Protein AF-A0A940XAJ4-F1 (afdb_monomer_lite)

Structure (mmCIF, N/CA/C/O backbone):
data_AF-A0A940XAJ4-F1
#
_entry.id   AF-A0A940XAJ4-F1
#
loop_
_atom_site.group_PDB
_atom_site.id
_atom_site.type_symbol
_atom_site.label_atom_id
_atom_site.label_alt_id
_atom_site.label_comp_id
_atom_site.label_asym_id
_atom_site.label_entity_id
_atom_site.label_seq_id
_atom_site.pdbx_PDB_ins_code
_atom_site.Cartn_x
_atom_site.Cartn_y
_atom_site.Cartn_z
_atom_site.occupancy
_atom_site.B_iso_or_equiv
_atom_site.auth_seq_id
_atom_site.auth_comp_id
_atom_site.auth_asym_id
_atom_site.auth_atom_id
_atom_site.pdbx_PDB_model_num
ATOM 1 N N . MET A 1 1 ? 14.472 -2.302 -23.607 1.00 65.75 1 MET A N 1
ATOM 2 C CA . MET A 1 1 ? 15.060 -2.520 -22.264 1.00 65.75 1 MET A CA 1
ATOM 3 C C . MET A 1 1 ? 14.430 -1.570 -21.249 1.00 65.75 1 MET A C 1
ATOM 5 O O . MET A 1 1 ? 14.000 -2.035 -20.208 1.00 65.75 1 MET A O 1
ATOM 9 N N . GLU A 1 2 ? 14.271 -0.286 -21.579 1.00 75.75 2 GLU A N 1
ATOM 10 C CA . GLU A 1 2 ? 13.524 0.694 -20.768 1.00 75.75 2 GLU A CA 1
ATOM 11 C C . GLU A 1 2 ? 12.077 0.265 -20.444 1.00 75.75 2 GLU A C 1
ATOM 13 O O . GLU A 1 2 ? 11.687 0.259 -19.278 1.00 75.75 2 GLU A O 1
ATOM 18 N N . ASP A 1 3 ? 11.324 -0.231 -21.433 1.00 82.81 3 ASP A N 1
ATOM 19 C CA . ASP A 1 3 ? 9.945 -0.713 -21.226 1.00 82.81 3 ASP A CA 1
ATOM 20 C C . ASP A 1 3 ? 9.823 -1.870 -20.224 1.00 82.81 3 ASP A C 1
ATOM 22 O O . ASP A 1 3 ? 8.825 -1.975 -19.507 1.00 82.81 3 ASP A O 1
ATOM 26 N N . TYR A 1 4 ? 10.844 -2.728 -20.131 1.00 86.69 4 TYR A N 1
ATOM 27 C CA . TYR A 1 4 ? 10.872 -3.825 -19.162 1.00 86.69 4 TYR A CA 1
ATOM 28 C C . TYR A 1 4 ? 10.934 -3.288 -17.726 1.00 86.69 4 TYR A C 1
ATOM 30 O O . TYR A 1 4 ? 10.147 -3.703 -16.875 1.00 86.69 4 TYR A O 1
ATOM 38 N N . TYR A 1 5 ? 11.807 -2.308 -17.468 1.00 87.50 5 TYR A N 1
ATOM 39 C CA . TYR A 1 5 ? 11.917 -1.677 -16.152 1.00 87.50 5 TYR A CA 1
ATOM 40 C C . TYR A 1 5 ? 10.685 -0.845 -15.804 1.00 87.50 5 TYR A C 1
ATOM 42 O O . TYR A 1 5 ? 10.229 -0.886 -14.664 1.00 87.50 5 TYR A O 1
ATOM 50 N N . ASN A 1 6 ? 10.088 -0.163 -16.784 1.00 89.12 6 ASN A N 1
ATOM 51 C CA . ASN A 1 6 ? 8.836 0.566 -16.583 1.00 89.12 6 ASN A CA 1
ATOM 52 C C . ASN A 1 6 ? 7.679 -0.376 -16.225 1.00 89.12 6 ASN A C 1
ATOM 54 O O . ASN A 1 6 ? 6.933 -0.095 -15.289 1.00 89.12 6 ASN A O 1
ATOM 58 N N . THR A 1 7 ? 7.575 -1.526 -16.898 1.00 92.88 7 THR A N 1
ATOM 59 C CA . THR A 1 7 ? 6.560 -2.549 -16.597 1.00 92.88 7 THR A CA 1
ATOM 60 C C . THR A 1 7 ? 6.764 -3.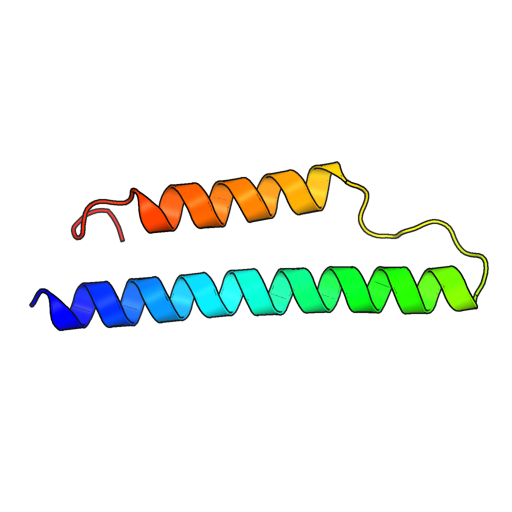138 -15.203 1.00 92.88 7 THR A C 1
ATOM 62 O O . THR A 1 7 ? 5.810 -3.246 -14.433 1.00 92.88 7 THR A O 1
ATOM 65 N N . LYS A 1 8 ? 8.011 -3.462 -14.836 1.00 92.75 8 LYS A N 1
ATOM 66 C CA . LYS A 1 8 ? 8.347 -3.967 -13.498 1.00 92.75 8 LYS A CA 1
ATOM 67 C C . LYS A 1 8 ? 8.034 -2.935 -12.409 1.00 92.75 8 LYS A C 1
ATOM 69 O O . LYS A 1 8 ? 7.395 -3.274 -11.417 1.00 92.75 8 LYS A O 1
ATOM 74 N N . ARG A 1 9 ? 8.419 -1.670 -12.614 1.00 94.00 9 ARG A N 1
ATOM 75 C CA . ARG A 1 9 ? 8.128 -0.563 -11.689 1.00 94.00 9 ARG A CA 1
ATOM 76 C C . ARG A 1 9 ? 6.622 -0.369 -11.519 1.00 94.00 9 ARG A C 1
ATOM 78 O O . ARG A 1 9 ? 6.156 -0.253 -10.391 1.00 94.00 9 ARG A O 1
ATOM 85 N N . LEU A 1 10 ? 5.858 -0.393 -12.613 1.00 94.31 10 LEU A N 1
ATOM 86 C CA . LEU A 1 10 ? 4.401 -0.288 -12.563 1.00 94.31 10 LEU A CA 1
ATOM 87 C C . LEU A 1 10 ? 3.774 -1.452 -11.785 1.00 94.31 10 LEU A C 1
ATOM 89 O O . LEU A 1 10 ? 2.915 -1.217 -10.942 1.00 94.31 10 LEU A O 1
ATOM 93 N N . ALA A 1 11 ? 4.225 -2.688 -12.013 1.00 96.19 11 ALA A N 1
ATOM 94 C CA . ALA A 1 11 ? 3.732 -3.852 -11.279 1.00 96.19 11 ALA A CA 1
ATOM 95 C C . ALA A 1 11 ? 3.981 -3.729 -9.764 1.00 96.19 11 ALA A C 1
ATOM 97 O O . ALA A 1 11 ? 3.091 -4.026 -8.970 1.00 96.19 11 ALA A O 1
ATOM 98 N N . LEU A 1 12 ? 5.158 -3.237 -9.364 1.00 96.06 12 LEU A N 1
ATOM 99 C CA . LEU A 1 12 ? 5.489 -3.002 -7.956 1.00 96.06 12 LEU A CA 1
ATOM 100 C C . LEU A 1 12 ? 4.652 -1.870 -7.345 1.00 96.06 12 LEU A C 1
ATOM 102 O O . LEU A 1 12 ? 4.140 -2.024 -6.240 1.00 96.06 12 LEU A O 1
ATOM 106 N N . ILE A 1 13 ? 4.444 -0.768 -8.074 1.00 96.44 13 ILE A N 1
ATOM 107 C CA . ILE A 1 13 ? 3.562 0.326 -7.635 1.00 96.44 13 ILE A CA 1
ATOM 108 C C . ILE A 1 13 ? 2.139 -0.193 -7.404 1.00 96.44 13 ILE A C 1
ATOM 110 O O . ILE A 1 13 ? 1.550 0.086 -6.362 1.00 96.44 13 ILE A O 1
ATOM 114 N N . LEU A 1 14 ? 1.603 -0.979 -8.342 1.00 97.56 14 LEU A N 1
ATOM 115 C CA . LEU A 1 14 ? 0.263 -1.557 -8.225 1.00 97.56 14 LEU A CA 1
ATOM 116 C C . LEU A 1 14 ? 0.153 -2.516 -7.034 1.00 97.56 14 LEU A C 1
ATOM 118 O O . LEU A 1 14 ? -0.869 -2.514 -6.352 1.00 97.56 14 LEU A O 1
ATOM 122 N N . ALA A 1 15 ? 1.198 -3.298 -6.750 1.00 97.88 15 ALA A N 1
ATOM 123 C CA . 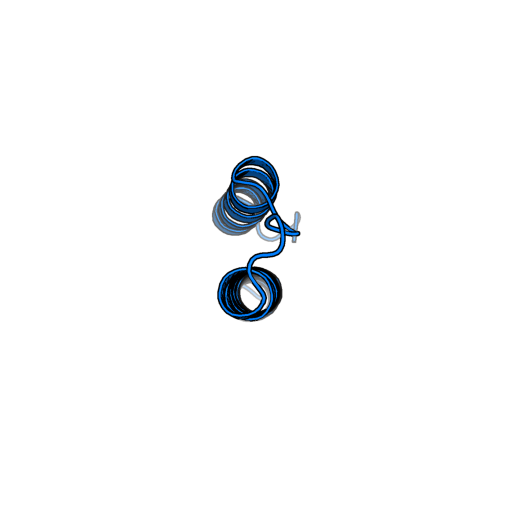ALA A 1 15 ? 1.230 -4.173 -5.581 1.00 97.88 15 ALA A CA 1
ATOM 124 C C . ALA A 1 15 ? 1.155 -3.373 -4.268 1.00 97.88 15 ALA A C 1
ATOM 126 O O . ALA A 1 15 ? 0.319 -3.676 -3.418 1.00 97.88 15 ALA A O 1
ATOM 127 N N . VAL A 1 16 ? 1.956 -2.308 -4.134 1.00 97.88 16 VAL A N 1
ATOM 128 C CA . VAL A 1 16 ? 1.917 -1.430 -2.950 1.00 97.88 16 VAL A CA 1
ATOM 129 C C . VAL A 1 16 ? 0.557 -0.731 -2.827 1.00 97.88 16 VAL A C 1
ATOM 131 O O . VAL A 1 16 ? 0.008 -0.629 -1.732 1.00 97.88 16 VAL A O 1
ATOM 134 N N . GLN A 1 17 ? -0.038 -0.290 -3.940 1.00 97.81 17 GLN A N 1
ATOM 135 C CA . GLN A 1 17 ? -1.378 0.306 -3.934 1.00 97.81 17 GLN A CA 1
ATOM 136 C C . GLN A 1 17 ? -2.462 -0.686 -3.495 1.00 97.81 17 GLN A C 1
ATOM 138 O O . GLN A 1 17 ? -3.321 -0.319 -2.695 1.00 97.81 17 GLN A O 1
ATOM 143 N N . ALA A 1 18 ? -2.416 -1.935 -3.965 1.00 98.44 18 ALA A N 1
ATOM 144 C CA . ALA A 1 18 ? -3.362 -2.970 -3.549 1.00 98.44 18 ALA A CA 1
ATOM 145 C C . ALA A 1 18 ? -3.269 -3.256 -2.041 1.00 98.44 18 ALA A C 1
ATOM 147 O O . ALA A 1 18 ? -4.292 -3.444 -1.382 1.00 98.44 18 ALA A O 1
ATOM 148 N N . GLU A 1 19 ? -2.060 -3.231 -1.479 1.00 98.38 19 GLU A N 1
ATOM 149 C CA . GLU A 1 19 ? -1.851 -3.384 -0.040 1.00 98.38 19 GLU A CA 1
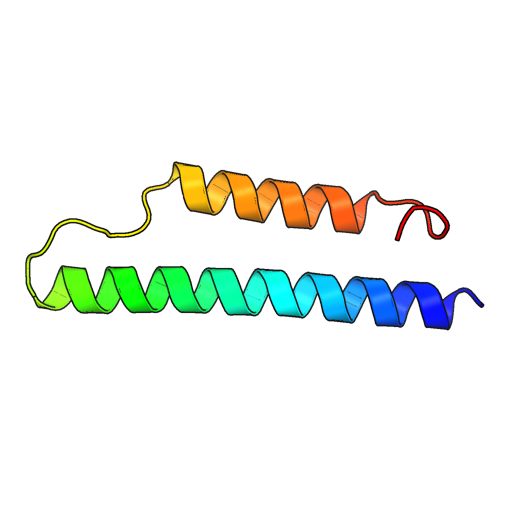ATOM 150 C C . GLU A 1 19 ? -2.437 -2.207 0.753 1.00 98.38 19 GLU A C 1
ATOM 152 O O . GLU A 1 19 ? -3.171 -2.425 1.716 1.00 98.38 19 GLU A O 1
ATOM 157 N N . ILE A 1 20 ? -2.210 -0.966 0.302 1.00 98.44 20 ILE A N 1
ATOM 158 C CA . ILE A 1 20 ? -2.809 0.237 0.904 1.00 98.44 20 ILE A CA 1
ATOM 159 C C . ILE A 1 20 ? -4.343 0.148 0.910 1.00 98.44 20 ILE A C 1
ATOM 161 O O . ILE A 1 20 ? -4.973 0.491 1.911 1.00 98.44 20 ILE A O 1
ATOM 165 N N . GLU A 1 21 ? -4.961 -0.304 -0.184 1.00 98.62 21 GLU A N 1
ATOM 166 C CA . GLU A 1 21 ? -6.418 -0.481 -0.239 1.00 98.62 21 GLU A CA 1
ATOM 167 C C . GLU A 1 21 ? -6.902 -1.584 0.714 1.00 98.62 21 GLU A C 1
ATOM 169 O O . GLU A 1 21 ? -7.908 -1.401 1.403 1.00 98.62 21 GLU A O 1
ATOM 174 N N . GLY A 1 22 ? -6.152 -2.681 0.848 1.00 98.38 22 GLY A N 1
ATOM 175 C CA . GLY A 1 22 ? -6.416 -3.707 1.861 1.00 98.38 22 GLY A CA 1
ATOM 176 C C . GLY A 1 22 ? -6.369 -3.152 3.289 1.00 98.38 22 GLY A C 1
ATOM 177 O O . GLY A 1 22 ? -7.277 -3.403 4.083 1.00 98.38 22 GLY A O 1
ATOM 178 N N . MET A 1 23 ? -5.364 -2.328 3.600 1.00 98.38 23 MET A N 1
ATOM 179 C CA . MET A 1 23 ? -5.229 -1.671 4.906 1.00 98.38 23 MET A CA 1
ATOM 180 C C . MET A 1 23 ? -6.402 -0.726 5.197 1.00 98.38 23 MET A C 1
ATOM 182 O O . MET A 1 23 ? -6.949 -0.734 6.302 1.00 98.38 23 MET A O 1
ATOM 186 N N . LYS A 1 24 ? -6.824 0.073 4.205 1.00 98.38 24 LYS A N 1
ATOM 187 C CA . LYS A 1 24 ? -8.001 0.951 4.324 1.00 98.38 24 LYS A CA 1
ATOM 188 C C . LYS A 1 24 ? -9.270 0.147 4.580 1.00 98.38 24 LYS A C 1
ATOM 190 O O . LYS A 1 24 ? -10.011 0.486 5.499 1.00 98.38 24 LYS A O 1
ATOM 195 N N . SER A 1 25 ? -9.493 -0.921 3.812 1.00 98.31 25 SER A N 1
ATOM 196 C CA . SER A 1 25 ? -10.656 -1.799 3.978 1.00 98.31 25 SER A CA 1
ATOM 197 C C . SER A 1 25 ? -10.698 -2.399 5.383 1.00 98.31 25 SER A C 1
ATOM 199 O O . SER A 1 25 ? -11.716 -2.304 6.058 1.00 98.31 25 SER A O 1
ATOM 201 N N . ALA A 1 26 ? -9.575 -2.932 5.872 1.00 98.19 26 ALA A N 1
ATOM 202 C CA . ALA A 1 26 ? -9.497 -3.531 7.203 1.00 98.19 26 ALA A CA 1
ATOM 203 C C . ALA A 1 26 ? -9.753 -2.521 8.337 1.00 98.19 26 ALA A C 1
ATOM 205 O O . ALA A 1 26 ? -10.325 -2.875 9.374 1.00 98.19 26 ALA A O 1
ATOM 206 N N . ASN A 1 27 ? -9.323 -1.270 8.161 1.00 98.25 27 ASN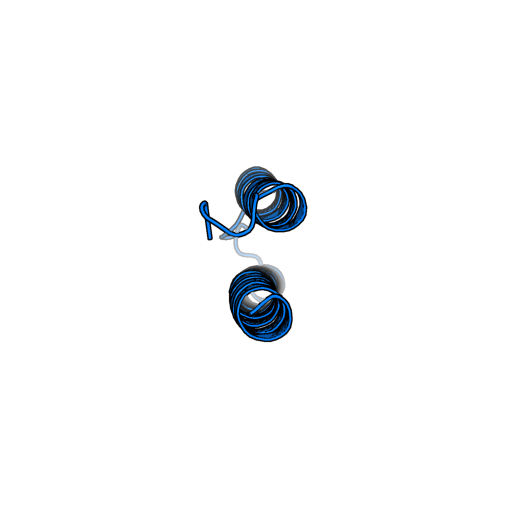 A N 1
ATOM 207 C CA . ASN A 1 27 ? -9.624 -0.189 9.094 1.00 98.25 27 ASN A CA 1
ATOM 208 C C . ASN A 1 27 ? -11.103 0.204 9.056 1.00 98.25 27 ASN A C 1
ATOM 210 O O . ASN A 1 27 ? -11.695 0.395 10.116 1.00 98.25 27 ASN A O 1
ATOM 214 N N . GLU A 1 28 ? -11.712 0.293 7.873 1.00 98.25 28 GLU A N 1
ATOM 215 C CA . GLU A 1 28 ? -13.134 0.624 7.738 1.00 98.25 28 GLU A CA 1
ATOM 216 C C . GLU A 1 28 ? -14.027 -0.480 8.328 1.00 98.25 28 GLU A C 1
ATOM 218 O O . GLU A 1 28 ? -14.944 -0.178 9.092 1.00 98.25 28 GLU A O 1
ATOM 223 N N . ASP A 1 29 ? -13.697 -1.755 8.101 1.00 98.19 29 ASP A N 1
ATOM 224 C CA . ASP A 1 29 ? -14.400 -2.892 8.710 1.00 98.19 29 ASP A CA 1
ATOM 225 C C . ASP A 1 29 ? -14.347 -2.832 10.246 1.00 98.19 29 ASP A C 1
ATOM 227 O O . ASP A 1 29 ? -15.347 -3.035 10.938 1.00 98.19 29 ASP A O 1
ATOM 231 N N . ARG A 1 30 ? -13.177 -2.498 10.805 1.00 97.81 30 ARG A N 1
ATOM 232 C CA . ARG A 1 30 ? -12.995 -2.324 12.255 1.00 97.81 30 ARG A CA 1
ATOM 233 C C . ARG A 1 30 ? -13.747 -1.116 12.791 1.00 97.81 30 ARG A C 1
ATOM 235 O O . ARG A 1 30 ? -14.372 -1.212 13.847 1.00 97.81 30 ARG A O 1
ATOM 242 N N . LYS A 1 31 ? -13.734 -0.005 12.058 1.00 97.19 31 LYS A N 1
ATOM 243 C CA . LYS A 1 31 ? -14.471 1.213 12.400 1.00 97.19 31 LYS A CA 1
ATOM 244 C C . LYS A 1 31 ? -15.967 0.941 12.523 1.00 97.19 31 LYS A C 1
ATOM 246 O O . LYS A 1 31 ? -16.577 1.374 13.496 1.00 97.19 31 LYS A O 1
ATOM 251 N N . GLN A 1 32 ? -16.543 0.176 11.593 1.00 96.88 32 GLN A N 1
ATOM 252 C CA . GLN A 1 32 ? -17.956 -0.224 11.632 1.00 96.88 32 GLN A CA 1
ATOM 253 C C . GLN A 1 32 ? -18.297 -1.073 12.866 1.00 96.88 32 GLN A C 1
ATOM 255 O O . GLN A 1 32 ? -19.418 -1.022 13.368 1.00 96.88 32 GLN A O 1
ATOM 260 N N . GLN A 1 33 ? -17.323 -1.817 13.388 1.00 97.06 33 GLN A N 1
ATOM 261 C CA . GLN A 1 33 ? -17.457 -2.648 14.586 1.00 97.06 33 GLN A CA 1
ATOM 262 C C . GLN A 1 33 ? -17.095 -1.905 15.887 1.00 97.06 33 GLN A C 1
ATOM 264 O O . GLN A 1 33 ? -17.076 -2.518 16.950 1.00 97.06 33 GLN A O 1
ATOM 269 N N . ASN A 1 34 ? -16.815 -0.594 15.831 1.00 96.31 34 ASN A N 1
ATOM 270 C CA . ASN A 1 34 ? -16.280 0.201 16.948 1.00 96.31 34 ASN A CA 1
ATOM 271 C C . ASN A 1 34 ? -14.978 -0.369 17.547 1.00 96.31 34 ASN A C 1
ATOM 273 O O . ASN A 1 34 ? -14.689 -0.186 18.730 1.00 96.31 34 ASN A O 1
ATOM 277 N N . HIS A 1 35 ? -14.181 -1.062 16.733 1.00 96.62 35 HIS A N 1
ATOM 278 C CA . HIS A 1 35 ? -12.850 -1.523 17.105 1.00 96.62 35 HIS A CA 1
ATOM 279 C C . HIS A 1 35 ? -11.795 -0.444 16.837 1.00 96.62 35 HIS A C 1
ATOM 281 O O . HIS A 1 35 ? -11.964 0.445 15.999 1.00 96.62 35 HIS A O 1
ATOM 287 N N . THR A 1 36 ? -10.662 -0.547 17.528 1.00 95.50 36 THR A N 1
ATOM 288 C CA . THR A 1 36 ? -9.454 0.212 17.195 1.00 95.50 36 THR A CA 1
ATOM 289 C C . THR A 1 36 ? -8.956 -0.146 15.798 1.00 95.50 36 THR A C 1
ATOM 291 O O . THR A 1 36 ? -9.104 -1.284 15.353 1.00 95.50 36 THR A O 1
ATOM 294 N N . MET A 1 37 ? -8.365 0.830 15.102 1.00 95.31 37 MET A N 1
ATOM 295 C CA . MET A 1 37 ? -7.790 0.623 13.769 1.00 95.31 37 MET A CA 1
ATOM 296 C C . MET A 1 37 ? -6.687 -0.438 13.822 1.00 95.31 37 MET A C 1
ATOM 298 O O . MET A 1 37 ? -5.923 -0.487 14.785 1.00 95.31 37 MET A O 1
ATOM 302 N N . ALA A 1 38 ? -6.599 -1.273 12.788 1.00 95.81 38 ALA A N 1
ATOM 303 C CA . ALA A 1 38 ? -5.497 -2.224 12.655 1.00 95.81 38 ALA A CA 1
ATOM 304 C C . ALA A 1 38 ? -4.217 -1.554 12.170 1.00 95.81 38 ALA A C 1
ATOM 306 O O . ALA A 1 38 ? -3.140 -1.930 12.614 1.00 95.81 38 ALA A O 1
ATOM 307 N N . HIS A 1 39 ? -4.365 -0.580 11.274 1.00 97.44 39 HIS A N 1
ATOM 308 C CA . HIS A 1 39 ? -3.260 0.102 10.623 1.00 97.44 39 HIS A CA 1
ATOM 309 C C . HIS A 1 39 ? -3.261 1.575 11.029 1.00 97.44 39 HIS A C 1
ATOM 311 O O . HIS A 1 39 ? -4.138 2.323 10.575 1.00 97.44 39 HIS A O 1
ATOM 317 N N . PRO A 1 40 ? -2.356 2.007 11.920 1.00 96.00 40 PRO A N 1
ATOM 318 C CA . PRO A 1 40 ? -2.202 3.413 12.255 1.00 96.00 40 PRO A CA 1
ATOM 319 C C . PRO A 1 40 ? -1.552 4.189 11.096 1.00 96.00 40 PRO A C 1
ATOM 321 O O . PRO A 1 40 ? -1.197 3.633 10.057 1.00 96.00 40 PRO A O 1
ATOM 324 N N . SER A 1 41 ? -1.431 5.507 11.248 1.00 95.75 41 SER A N 1
ATOM 325 C CA . SER A 1 41 ? -0.884 6.397 10.213 1.00 95.75 41 SER A CA 1
ATOM 326 C C . SER A 1 41 ? 0.529 6.032 9.760 1.00 95.75 41 SER A C 1
ATOM 328 O O . SER A 1 41 ? 0.875 6.245 8.601 1.00 95.75 41 SER A O 1
ATOM 330 N N . GLU A 1 42 ? 1.328 5.500 10.673 1.00 97.62 42 GLU A N 1
ATOM 331 C CA . GLU A 1 42 ? 2.718 5.107 10.505 1.00 97.62 42 GLU A CA 1
ATOM 332 C C . GLU A 1 42 ? 2.842 4.028 9.422 1.00 97.62 42 GLU A C 1
ATOM 334 O O . GLU A 1 42 ? 3.628 4.200 8.492 1.00 97.62 42 GLU A O 1
ATOM 339 N N . ASP A 1 43 ? 1.969 3.015 9.434 1.00 97.50 43 ASP A N 1
ATOM 340 C CA . ASP A 1 43 ? 1.944 1.970 8.405 1.00 97.50 43 ASP A CA 1
ATOM 341 C C . ASP A 1 43 ? 1.716 2.567 7.000 1.00 97.50 43 ASP A C 1
ATOM 343 O O . ASP A 1 43 ? 2.335 2.161 6.016 1.00 97.50 43 ASP A O 1
ATOM 347 N N . PHE A 1 44 ? 0.842 3.575 6.873 1.00 97.62 44 PHE A N 1
ATOM 348 C CA . PHE A 1 44 ? 0.609 4.253 5.589 1.00 97.62 44 PHE A CA 1
ATOM 349 C C . PHE A 1 44 ? 1.801 5.116 5.162 1.00 97.62 44 PHE A C 1
ATOM 351 O O . PHE A 1 44 ? 2.056 5.263 3.963 1.00 97.62 44 PHE A O 1
ATOM 358 N N . GLN A 1 45 ? 2.532 5.696 6.117 1.00 97.88 45 GLN A N 1
ATOM 359 C CA . GLN A 1 45 ? 3.754 6.450 5.832 1.00 97.88 45 GLN A CA 1
ATOM 360 C C . GLN A 1 45 ? 4.866 5.534 5.316 1.00 97.88 45 GLN A C 1
ATOM 362 O O . GLN A 1 45 ? 5.572 5.923 4.384 1.00 97.88 45 GLN A O 1
ATOM 367 N N . GLU A 1 46 ? 4.977 4.316 5.848 1.00 97.62 46 GLU A N 1
ATOM 368 C CA . GLU A 1 46 ? 5.901 3.297 5.340 1.00 97.62 46 GLU A CA 1
ATOM 369 C C . GLU A 1 46 ? 5.583 2.944 3.880 1.00 97.62 46 GLU A C 1
ATOM 371 O O . GLU A 1 46 ? 6.451 3.069 3.016 1.00 97.62 46 GLU A O 1
ATOM 376 N N . LYS A 1 47 ? 4.314 2.660 3.550 1.00 97.62 47 LYS A N 1
ATOM 377 C CA . LYS A 1 47 ? 3.910 2.394 2.153 1.00 97.62 47 LYS A CA 1
ATOM 378 C C . LYS A 1 47 ? 4.122 3.590 1.225 1.00 97.62 47 LYS A C 1
ATOM 380 O O . LYS A 1 47 ? 4.487 3.426 0.060 1.00 97.62 47 LYS A O 1
ATOM 385 N N . ALA A 1 48 ? 3.933 4.812 1.722 1.00 95.81 48 ALA A N 1
ATOM 386 C CA . ALA A 1 48 ? 4.249 6.016 0.959 1.00 95.81 48 ALA A CA 1
ATOM 387 C C . ALA A 1 48 ? 5.759 6.148 0.688 1.00 95.81 48 ALA A C 1
ATOM 389 O O . ALA A 1 48 ? 6.147 6.649 -0.371 1.00 95.81 48 ALA A O 1
ATOM 390 N N . MET A 1 49 ? 6.609 5.694 1.613 1.00 96.31 49 MET A N 1
ATOM 391 C CA . MET A 1 49 ? 8.053 5.637 1.403 1.00 96.31 49 MET A CA 1
ATOM 392 C C . MET A 1 49 ? 8.423 4.590 0.351 1.00 96.31 49 MET A C 1
ATOM 394 O O . MET A 1 49 ? 9.211 4.898 -0.540 1.00 96.31 49 MET A O 1
ATOM 398 N N . ASP A 1 50 ? 7.799 3.411 0.374 1.00 95.94 50 ASP A N 1
ATOM 399 C CA . ASP A 1 50 ? 8.007 2.377 -0.648 1.00 95.94 50 ASP A CA 1
ATOM 400 C C . ASP A 1 50 ? 7.688 2.900 -2.055 1.00 95.94 50 ASP A C 1
ATOM 402 O O . ASP A 1 50 ? 8.481 2.740 -2.985 1.00 95.94 50 ASP A O 1
ATOM 406 N N . LEU A 1 51 ? 6.571 3.622 -2.210 1.00 95.00 51 LEU A N 1
ATOM 407 C CA . LEU A 1 51 ? 6.210 4.262 -3.480 1.00 95.00 51 LEU A CA 1
ATOM 408 C C . LEU A 1 51 ? 7.244 5.303 -3.928 1.00 95.00 51 LEU A C 1
ATOM 410 O O . LEU A 1 51 ? 7.575 5.366 -5.114 1.00 95.00 51 LEU A O 1
ATOM 414 N N . ARG A 1 52 ? 7.780 6.109 -3.002 1.00 93.81 52 ARG A N 1
ATOM 415 C CA . ARG A 1 52 ? 8.852 7.070 -3.315 1.00 93.81 52 ARG A CA 1
ATOM 416 C C . ARG A 1 52 ? 10.117 6.344 -3.755 1.00 93.81 52 ARG A C 1
ATOM 418 O O . ARG A 1 52 ? 10.695 6.713 -4.774 1.00 93.81 52 ARG A O 1
ATOM 425 N N . ASN A 1 53 ? 10.508 5.295 -3.041 1.00 93.44 53 ASN A N 1
ATOM 426 C CA . ASN A 1 53 ? 11.681 4.495 -3.375 1.00 93.44 53 ASN A CA 1
ATOM 427 C C . ASN A 1 53 ? 11.553 3.895 -4.781 1.00 93.44 53 ASN A C 1
ATOM 429 O O . ASN A 1 53 ? 12.481 4.016 -5.573 1.00 93.44 53 ASN A O 1
ATOM 433 N N . LEU A 1 54 ? 10.387 3.347 -5.139 1.00 93.00 54 LEU A N 1
ATOM 434 C CA . LEU A 1 54 ? 10.1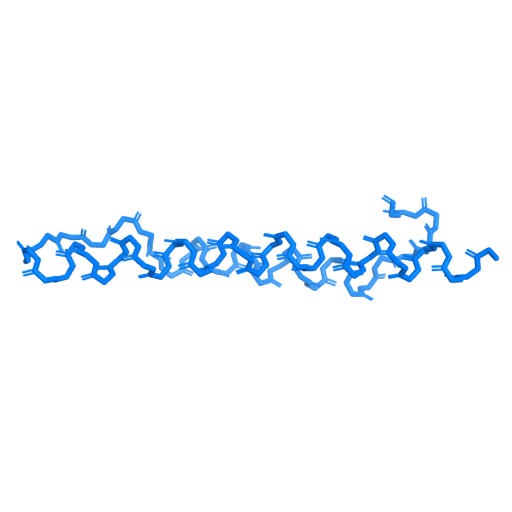28 2.818 -6.485 1.00 93.00 54 LEU A CA 1
ATOM 435 C C . LEU A 1 54 ? 10.154 3.901 -7.574 1.00 93.00 54 LEU A C 1
ATOM 437 O O . LEU A 1 54 ? 10.644 3.653 -8.678 1.00 93.00 54 LEU A O 1
ATOM 441 N N . ALA A 1 55 ? 9.640 5.097 -7.278 1.00 88.00 55 ALA A N 1
ATOM 442 C CA . ALA A 1 55 ? 9.629 6.216 -8.218 1.00 88.00 55 ALA A CA 1
ATOM 443 C C . ALA A 1 55 ? 11.039 6.752 -8.511 1.00 88.00 55 ALA A C 1
ATOM 445 O O . ALA A 1 55 ? 11.332 7.102 -9.654 1.00 88.00 55 ALA A O 1
ATOM 446 N N . TYR A 1 56 ? 11.909 6.791 -7.498 1.00 88.19 56 TYR A N 1
ATOM 447 C CA . TYR A 1 56 ? 13.286 7.279 -7.626 1.00 88.19 56 TYR A CA 1
ATOM 448 C C . TYR A 1 56 ? 14.314 6.175 -7.918 1.00 88.19 56 TYR A C 1
ATOM 450 O O . TYR A 1 56 ? 15.472 6.488 -8.191 1.00 88.19 56 TYR A O 1
ATOM 458 N N . ALA A 1 57 ? 13.917 4.898 -7.897 1.00 88.38 57 ALA A N 1
ATOM 459 C CA . ALA A 1 57 ? 14.809 3.784 -8.193 1.00 88.38 57 ALA A CA 1
ATOM 460 C C . 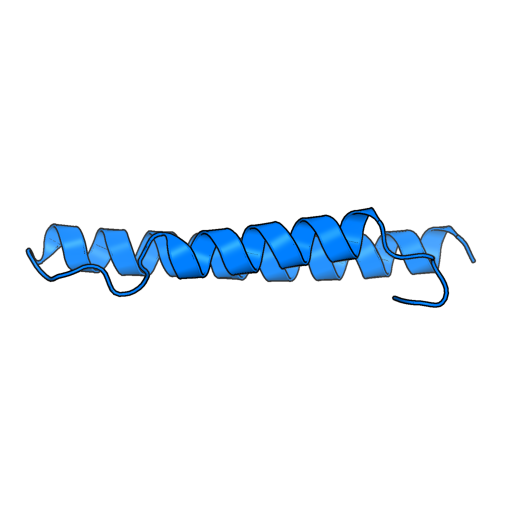ALA A 1 57 ? 15.335 3.854 -9.633 1.00 88.38 57 ALA A C 1
ATOM 462 O O . ALA A 1 57 ? 14.569 3.892 -10.608 1.00 88.38 57 ALA A O 1
ATOM 463 N N . HIS A 1 58 ? 16.661 3.796 -9.763 1.00 84.31 58 HIS A N 1
ATOM 464 C CA . HIS A 1 58 ? 17.315 3.550 -11.041 1.00 84.31 58 HIS A CA 1
ATOM 465 C C . HIS A 1 58 ? 16.884 2.190 -11.598 1.00 84.31 58 HIS A C 1
ATOM 467 O O . HIS A 1 58 ? 16.589 1.265 -10.846 1.00 84.31 58 HIS A O 1
ATOM 473 N N . ASN A 1 59 ? 16.869 2.056 -12.926 1.00 82.25 59 ASN A N 1
ATOM 474 C CA . ASN A 1 59 ? 16.418 0.833 -13.595 1.00 82.25 59 ASN A CA 1
ATOM 475 C C . ASN A 1 59 ? 17.167 -0.421 -13.105 1.00 82.25 59 ASN A C 1
ATOM 477 O O . ASN A 1 59 ? 16.550 -1.449 -12.875 1.00 82.25 59 ASN A O 1
ATOM 481 N N . GLU A 1 60 ? 18.473 -0.333 -12.859 1.00 74.94 60 GLU A N 1
ATOM 482 C CA . GLU A 1 60 ? 19.278 -1.455 -12.345 1.00 74.94 60 GLU A CA 1
ATOM 483 C C . GLU A 1 60 ? 19.021 -1.783 -10.862 1.00 74.94 60 GLU A C 1
ATOM 485 O O . GLU A 1 60 ? 19.429 -2.838 -10.384 1.00 74.94 60 GLU A O 1
ATOM 490 N N . SER A 1 61 ? 18.344 -0.895 -10.132 1.00 72.62 61 SER A N 1
ATOM 491 C CA . SER A 1 61 ? 17.996 -1.044 -8.711 1.00 72.62 61 SER A CA 1
ATOM 492 C C . SER A 1 61 ? 16.548 -1.503 -8.491 1.00 72.62 61 SER A C 1
ATOM 494 O O . SER A 1 61 ? 16.079 -1.515 -7.355 1.00 72.62 61 SER A O 1
ATOM 496 N N . LEU A 1 62 ? 15.847 -1.855 -9.574 1.00 68.50 62 LEU A N 1
ATOM 497 C CA . LEU A 1 62 ? 14.510 -2.456 -9.590 1.00 68.50 62 LEU A CA 1
ATOM 498 C C . LEU A 1 62 ? 14.599 -3.974 -9.661 1.00 68.50 62 LEU A C 1
ATOM 500 O O . LEU A 1 62 ? 13.958 -4.661 -8.837 1.00 68.50 62 LEU A O 1
#

Foldseek 3Di:
DVVVLVVVLVVQLVVLVVVVVVQVVQQVVCVVVVHDRPDDPVNVVVSVVSNVCSVPDDSVRD

Sequence (62 aa):
MEDYYNTKRLALILAVQAEIEGMKSANEDRKQQNHTMAHPSEDFQEKAMDLRNLAYAHNESL

Radius of gyration: 14.88 Å; chains: 1; bounding box: 37×12×40 Å

Secondary structure (DSSP, 8-state):
-HHHHHHHHHHHHHHHHHHHHHHHHHHHHHHHTTPPPSS-HHHHHHHHHHHHHHHH--GGG-

pLDDT: mean 93.16, std 7.63, range [65.75, 98.62]

Organism: NCBI:txid2816120